Protein AF-A0AAE1V9V3-F1 (afdb_monomer)

Sequence (102 aa):
MREKRGVRDKSGLRGTGGGGIWGAATDKKRVYTGIANSDNLNYTLYPSTNVTKGGGWVAMDAQTGEILWTTAVPNNGRSNPITVANGVLLAGSQNPRPYLRH

Secondary structure (DSSP, 8-state):
---------------TT-SS-S--EE-SSEEEEEE--TT---EEPSSS--EESS-EEEEEETTT--EEEEEEPGGGPEEEEEEEETTEEEEEEE-SS-----

Nearest PDB structures (foldseek):
  7onh-assembly2_B  TM=5.162E-01  e=5.276E-01  synthetic construct
  3ahs-assembly2_B  TM=4.012E-01  e=3.912E+00  Ustilago sphaerogena
  3e0c-assembly1_A  TM=4.567E-01  e=5.839E+00  Homo sapiens
  6fcv-assembly1_A  TM=4.648E-01  e=8.717E+00  Homo sapiens

Mean predicted aligned error: 10.88 Å

Radius of gyration: 15.52 Å; Cα contacts (8 Å, |Δi|>4): 208; chains: 1; bounding box: 30×44×53 Å

Solvent-accessible 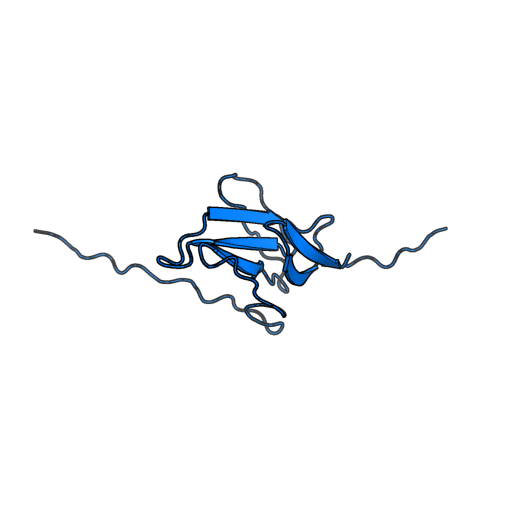surface area (backbone atoms only — not comparable to full-atom values): 6122 Å² total; per-residue (Å²): 138,82,87,81,78,78,80,76,82,79,79,76,71,82,55,104,74,42,75,59,36,52,48,70,26,61,82,84,59,35,38,34,39,23,36,64,36,85,80,48,54,85,41,71,28,41,88,58,84,52,70,38,42,22,10,20,39,37,36,21,38,57,87,79,63,48,77,72,36,37,46,70,31,69,88,53,5,42,38,36,46,35,46,63,57,97,93,42,80,48,69,42,74,42,66,81,67,80,87,80,78,131

Organism: NCBI:txid243964

Foldseek 3Di:
DDDDDDPPPPPDPDDPQDDFAEAWEDPPQKIKTKFQQPVQDWDQWPPHRDTASAIWMFIAGPPPRHTPTIGAQPQSWGWHYWYDDPNDIDTDTGHPDDPPDD

InterPro domains:
  IPR011047 Quinoprotein alcohol dehydrogenase-like superfamily [SSF50998] (15-95)
  IPR015943 WD40/YVTN repeat-like-containing domain superfamily [G3DSA:2.130.10.10] (8-100)

Structure (mmCIF, N/CA/C/O backbone):
data_AF-A0AAE1V9V3-F1
#
_entry.id   AF-A0AAE1V9V3-F1
#
loop_
_atom_site.group_PDB
_atom_site.id
_atom_site.type_symbol
_atom_site.label_atom_id
_atom_site.label_alt_id
_atom_site.label_comp_id
_atom_site.label_asym_id
_atom_site.label_entity_id
_atom_site.label_seq_id
_atom_site.pdbx_PDB_ins_code
_atom_site.Cartn_x
_atom_site.Cartn_y
_atom_site.Cartn_z
_atom_site.occupancy
_atom_site.B_iso_or_equiv
_atom_site.auth_seq_id
_atom_site.auth_comp_id
_atom_site.auth_asym_id
_atom_site.auth_atom_id
_atom_site.pdbx_PDB_model_num
ATOM 1 N N . MET A 1 1 ? 13.578 26.503 25.347 1.00 34.38 1 MET A N 1
ATOM 2 C CA . MET A 1 1 ? 12.891 25.195 25.399 1.00 34.38 1 MET A CA 1
ATOM 3 C C . MET A 1 1 ? 12.155 24.996 24.074 1.00 34.38 1 MET A C 1
ATOM 5 O O . MET A 1 1 ? 11.302 25.806 23.754 1.00 34.38 1 MET A O 1
ATOM 9 N N . ARG A 1 2 ? 12.551 23.955 23.325 1.00 33.00 2 ARG A N 1
ATOM 10 C CA . ARG A 1 2 ? 11.900 23.288 22.173 1.00 33.00 2 ARG A CA 1
ATOM 11 C C . ARG A 1 2 ? 11.660 24.045 20.844 1.00 33.00 2 ARG A C 1
ATOM 13 O O . ARG A 1 2 ? 10.647 24.694 20.626 1.00 33.00 2 ARG A O 1
ATOM 20 N N . GLU A 1 3 ? 12.576 23.783 19.912 1.00 29.89 3 GLU A N 1
ATOM 21 C CA . GLU A 1 3 ? 12.437 23.860 18.453 1.00 29.89 3 GLU A CA 1
ATOM 22 C C . GLU A 1 3 ? 11.335 22.890 17.968 1.00 29.89 3 GLU A C 1
ATOM 24 O O . GLU A 1 3 ? 11.377 21.693 18.272 1.00 29.89 3 GLU A O 1
ATOM 29 N N . LYS A 1 4 ? 10.335 23.379 17.222 1.00 33.19 4 LYS A N 1
ATOM 30 C CA . LYS A 1 4 ? 9.393 22.520 16.486 1.00 33.19 4 LYS A CA 1
ATOM 31 C C . LYS A 1 4 ? 9.934 22.311 15.075 1.00 33.19 4 LYS A C 1
ATOM 33 O O . LYS A 1 4 ? 9.783 23.167 14.210 1.00 33.19 4 LYS A O 1
ATOM 38 N N . ARG A 1 5 ? 10.573 21.162 14.851 1.00 34.78 5 ARG A N 1
ATOM 39 C CA . ARG A 1 5 ? 10.945 20.700 13.511 1.00 34.78 5 ARG A CA 1
ATOM 40 C C . ARG A 1 5 ? 9.668 20.436 12.719 1.00 34.78 5 ARG A C 1
ATOM 42 O O . ARG A 1 5 ? 8.842 19.626 13.134 1.00 34.78 5 ARG A O 1
ATOM 49 N N . GLY A 1 6 ? 9.517 21.144 11.603 1.00 29.94 6 GLY A N 1
ATOM 50 C CA . GLY A 1 6 ? 8.439 20.933 10.649 1.00 29.94 6 GLY A CA 1
ATOM 51 C C . GLY A 1 6 ? 8.454 19.493 10.151 1.00 29.94 6 GLY A C 1
ATOM 52 O O . GLY A 1 6 ? 9.427 19.043 9.540 1.00 29.94 6 GLY A O 1
ATOM 53 N N . VAL A 1 7 ? 7.373 18.770 10.427 1.00 38.81 7 VAL A N 1
ATOM 54 C CA . VAL A 1 7 ? 7.079 17.509 9.758 1.00 38.81 7 VAL A CA 1
ATOM 55 C C . VAL A 1 7 ? 6.777 17.882 8.313 1.00 38.81 7 VAL A C 1
ATOM 57 O O . VAL A 1 7 ? 5.774 18.518 8.008 1.00 38.81 7 VAL A O 1
ATOM 60 N N . ARG A 1 8 ? 7.728 17.592 7.425 1.00 36.50 8 ARG A N 1
ATOM 61 C CA . ARG A 1 8 ? 7.491 17.668 5.988 1.00 36.50 8 ARG A CA 1
ATOM 62 C C . ARG A 1 8 ? 6.601 16.486 5.645 1.00 36.50 8 ARG A C 1
ATOM 64 O O . ARG A 1 8 ? 7.117 15.382 5.479 1.00 36.50 8 ARG A O 1
ATOM 71 N N . ASP A 1 9 ? 5.304 16.738 5.522 1.00 38.47 9 ASP A N 1
ATOM 72 C CA . ASP A 1 9 ? 4.391 15.869 4.790 1.00 38.47 9 ASP A CA 1
ATOM 73 C C . ASP A 1 9 ? 4.912 15.746 3.357 1.00 38.47 9 ASP A C 1
ATOM 75 O O . ASP A 1 9 ? 4.658 16.570 2.479 1.00 38.47 9 ASP A O 1
ATOM 79 N N . LYS A 1 10 ? 5.727 14.722 3.111 1.00 36.47 10 LYS A N 1
ATOM 80 C CA . LYS A 1 10 ? 6.070 14.288 1.759 1.00 36.47 10 LYS A CA 1
ATOM 81 C C . LYS A 1 10 ? 5.034 13.262 1.305 1.00 36.47 10 LYS A C 1
ATOM 83 O O . LYS A 1 10 ? 5.369 12.123 1.014 1.00 36.47 10 LYS A O 1
ATOM 88 N N . SER A 1 11 ? 3.780 13.692 1.211 1.00 38.03 11 SER A N 1
ATOM 89 C CA . SER A 1 11 ? 2.729 12.998 0.452 1.00 38.03 11 SER A CA 1
ATOM 90 C C . SER A 1 11 ? 2.732 13.387 -1.038 1.00 38.03 11 SER A C 1
ATOM 92 O O . SER A 1 11 ? 1.891 12.941 -1.813 1.00 38.03 11 SER A O 1
ATOM 94 N N . GLY A 1 12 ? 3.715 14.176 -1.486 1.00 38.81 12 GLY A N 1
ATOM 95 C CA . GLY A 1 12 ? 3.904 14.518 -2.895 1.00 38.81 12 GLY A CA 1
ATOM 96 C C . GLY A 1 12 ? 4.548 13.388 -3.702 1.00 38.81 12 GLY A C 1
ATOM 97 O O . GLY A 1 12 ? 5.742 13.457 -3.995 1.00 38.81 12 GLY A O 1
ATOM 98 N N . LEU A 1 13 ? 3.765 12.379 -4.091 1.00 34.81 13 LEU A N 1
ATOM 99 C CA . LEU A 1 13 ? 4.117 11.476 -5.192 1.00 34.81 13 LEU A CA 1
ATOM 100 C C . LEU A 1 13 ? 4.096 12.291 -6.495 1.00 34.81 13 LEU A C 1
ATOM 102 O O . LEU A 1 13 ? 3.040 12.682 -6.988 1.00 34.81 13 LEU A O 1
ATOM 106 N N . ARG A 1 14 ? 5.286 12.616 -7.007 1.00 41.66 14 ARG A N 1
ATOM 107 C CA . ARG A 1 14 ? 5.495 13.284 -8.296 1.00 41.66 14 ARG A CA 1
ATOM 108 C C . ARG A 1 14 ? 5.684 12.214 -9.372 1.00 41.66 14 ARG A C 1
ATOM 110 O O . ARG A 1 14 ? 6.469 11.298 -9.172 1.00 41.66 14 ARG A O 1
ATOM 117 N N . GLY A 1 15 ? 4.951 12.353 -10.471 1.00 42.44 15 GLY A N 1
ATOM 118 C CA . GLY A 1 15 ? 5.016 11.503 -11.659 1.00 42.44 15 GLY A CA 1
ATOM 119 C C . GLY A 1 15 ? 3.777 11.753 -12.519 1.00 42.44 15 GLY A C 1
ATOM 120 O O . GLY A 1 15 ? 2.657 11.762 -12.008 1.00 42.44 15 GLY A O 1
ATOM 121 N N . THR A 1 16 ? 3.947 11.981 -13.820 1.00 44.44 16 THR A N 1
ATOM 122 C CA . THR A 1 16 ? 2.883 12.326 -14.791 1.00 44.44 16 THR A CA 1
ATOM 123 C C . THR A 1 16 ? 1.854 11.205 -15.037 1.00 44.44 16 THR A C 1
ATOM 125 O O . THR A 1 16 ? 1.015 11.324 -15.925 1.00 44.44 16 THR A O 1
ATOM 128 N N . GLY A 1 17 ? 1.886 10.132 -14.237 1.00 42.53 17 GLY A N 1
ATOM 129 C CA . GLY A 1 17 ? 1.012 8.960 -14.318 1.00 42.53 17 GLY A CA 1
ATOM 130 C C . GLY A 1 17 ? 0.022 8.764 -13.162 1.00 42.53 17 GLY A C 1
ATOM 131 O O . GLY A 1 17 ? -0.664 7.750 -13.171 1.00 42.53 17 GLY A O 1
ATOM 132 N N . GLY A 1 18 ? -0.091 9.695 -12.206 1.00 38.03 18 GLY A N 1
ATOM 133 C CA . GLY A 1 18 ? -1.200 9.738 -11.238 1.00 38.03 18 GLY A CA 1
ATOM 134 C C . GLY A 1 18 ? -0.852 9.310 -9.806 1.00 38.03 18 GLY A C 1
ATOM 135 O O . GLY A 1 18 ? -0.393 8.201 -9.548 1.00 38.03 18 GLY A O 1
ATOM 136 N N . GLY A 1 19 ? -1.121 10.197 -8.846 1.00 44.31 19 GLY A N 1
ATOM 137 C CA . GLY A 1 19 ? -1.241 9.830 -7.436 1.00 44.31 19 GLY A CA 1
ATOM 138 C C . GLY A 1 19 ? -2.530 9.031 -7.233 1.00 44.31 19 GLY A C 1
ATOM 139 O O . GLY A 1 19 ? -3.594 9.483 -7.641 1.00 44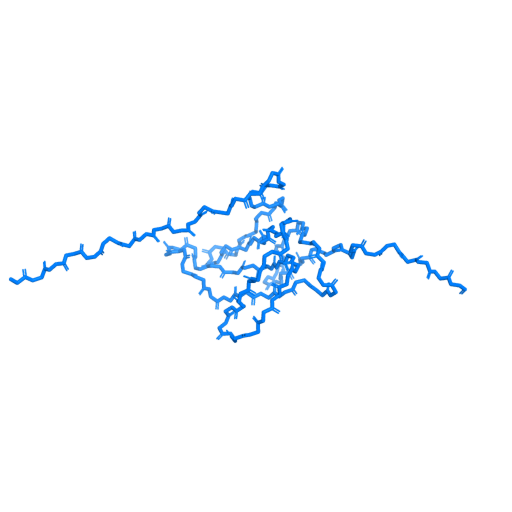.31 19 GLY A O 1
ATOM 140 N N . GLY A 1 20 ? -2.422 7.833 -6.649 1.00 50.78 20 GLY A N 1
ATOM 141 C CA . GLY A 1 20 ? -3.542 6.905 -6.476 1.00 50.78 20 GLY A CA 1
ATOM 142 C C . GLY A 1 20 ? -4.067 6.387 -7.812 1.00 50.78 20 GLY A C 1
ATOM 143 O O . GLY A 1 20 ? -5.167 6.745 -8.223 1.00 50.78 20 GLY A O 1
ATOM 144 N N . ILE A 1 21 ? -3.286 5.568 -8.520 1.00 50.72 21 ILE A N 1
ATOM 145 C CA . ILE A 1 21 ? -3.733 4.994 -9.795 1.00 50.72 21 ILE A CA 1
ATOM 146 C C . ILE A 1 21 ? -4.843 3.962 -9.572 1.00 50.72 21 ILE A C 1
ATOM 148 O O . ILE A 1 21 ? -4.606 2.767 -9.437 1.00 50.72 21 ILE A O 1
ATOM 152 N N . TRP A 1 22 ? -6.057 4.518 -9.581 1.00 58.31 22 TRP A N 1
ATOM 153 C CA . TRP A 1 22 ? -7.365 3.928 -9.840 1.00 58.31 22 TRP A CA 1
ATOM 154 C C . TRP A 1 22 ? -7.859 2.932 -8.797 1.00 58.31 22 TRP A C 1
ATOM 156 O O . TRP A 1 22 ? -7.535 1.763 -8.855 1.00 58.31 22 TRP A O 1
ATOM 166 N N . GLY A 1 23 ? -8.731 3.388 -7.893 1.00 63.84 23 GLY A N 1
ATOM 167 C CA . GLY A 1 23 ? -9.486 2.543 -6.964 1.00 63.84 23 GLY A CA 1
ATOM 168 C C . GLY A 1 23 ? -8.825 2.405 -5.595 1.00 63.84 23 GLY A C 1
ATOM 169 O O . GLY A 1 23 ? -7.957 1.559 -5.394 1.00 63.84 23 GLY A O 1
ATOM 170 N N . ALA A 1 24 ? -9.272 3.228 -4.646 1.00 73.62 24 ALA A N 1
ATOM 171 C CA . ALA A 1 24 ? -9.022 2.990 -3.234 1.00 73.62 24 ALA A CA 1
ATOM 172 C C . ALA A 1 24 ? -10.127 2.089 -2.677 1.00 73.62 24 ALA A C 1
ATOM 174 O O . ALA A 1 24 ? -11.303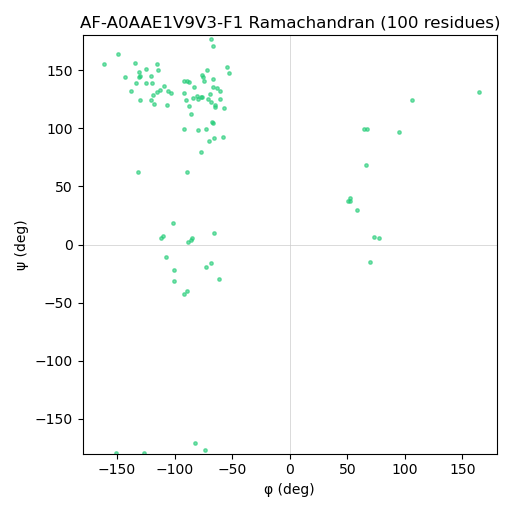 2.264 -3.000 1.00 73.62 24 ALA A O 1
ATOM 175 N N . ALA A 1 25 ? -9.752 1.152 -1.817 1.00 84.00 25 ALA A N 1
ATOM 176 C CA . ALA A 1 25 ? -10.700 0.339 -1.075 1.00 84.00 25 ALA A CA 1
ATOM 177 C C . ALA A 1 25 ? -10.576 0.641 0.415 1.00 84.00 25 ALA A C 1
ATOM 179 O O . ALA A 1 25 ? -9.529 1.077 0.894 1.00 84.00 25 ALA A O 1
ATOM 180 N N . THR A 1 26 ? -11.640 0.393 1.166 1.00 84.88 26 THR A N 1
ATOM 181 C CA . THR A 1 26 ? -11.602 0.512 2.620 1.00 84.88 26 THR A CA 1
ATOM 182 C C . THR A 1 26 ? -12.449 -0.568 3.269 1.00 84.88 26 THR A C 1
ATOM 184 O O . THR A 1 26 ? -13.511 -0.925 2.765 1.00 84.88 26 THR A O 1
ATOM 187 N N . ASP A 1 27 ? -11.982 -1.068 4.410 1.00 84.69 27 ASP A N 1
ATOM 188 C CA . ASP A 1 27 ? -12.757 -1.915 5.325 1.00 84.69 27 ASP A CA 1
ATOM 189 C C . ASP A 1 27 ? -13.286 -1.117 6.539 1.00 84.69 27 ASP A C 1
ATOM 191 O O . ASP A 1 27 ? -13.655 -1.698 7.560 1.00 84.69 27 ASP A O 1
ATOM 195 N N . LYS A 1 28 ? -13.316 0.223 6.428 1.00 82.38 28 LYS A N 1
ATOM 196 C CA . LYS A 1 28 ? -13.607 1.226 7.475 1.00 82.38 28 LYS A CA 1
ATOM 197 C C . LYS A 1 28 ? -12.538 1.382 8.559 1.00 82.38 28 LYS A C 1
ATOM 199 O O . LYS A 1 28 ? -12.573 2.376 9.277 1.00 82.38 28 LYS A O 1
ATOM 204 N N . LYS A 1 29 ? -11.598 0.443 8.690 1.00 87.44 29 LYS A N 1
ATOM 205 C CA . LYS A 1 29 ? -10.449 0.561 9.606 1.00 87.44 29 LYS A CA 1
ATOM 206 C C . LYS A 1 29 ? -9.189 0.976 8.864 1.00 87.44 29 LYS A C 1
ATOM 208 O O . LYS A 1 29 ? -8.336 1.655 9.420 1.00 87.44 29 LYS A O 1
ATOM 213 N N . ARG A 1 30 ? -9.077 0.561 7.607 1.00 91.50 30 ARG A N 1
ATOM 214 C CA . ARG A 1 30 ? -7.911 0.769 6.761 1.00 91.50 30 ARG A CA 1
ATOM 215 C C . ARG A 1 30 ? -8.318 1.328 5.414 1.00 91.50 30 ARG A C 1
ATOM 217 O O . ARG A 1 30 ? -9.391 1.012 4.893 1.00 91.50 30 ARG A O 1
ATOM 224 N N . VAL A 1 31 ? -7.438 2.137 4.846 1.00 90.62 31 VAL A N 1
ATOM 225 C CA . VAL A 1 31 ? -7.501 2.579 3.454 1.00 90.62 31 VAL A CA 1
ATOM 226 C C . VAL A 1 31 ? -6.427 1.834 2.679 1.00 90.62 31 VAL A C 1
ATOM 228 O O . VAL A 1 31 ? -5.274 1.781 3.104 1.00 90.62 31 VAL A O 1
ATOM 231 N N . TYR A 1 32 ? -6.807 1.275 1.537 1.00 90.38 32 TYR A N 1
ATOM 232 C CA . TYR A 1 32 ? -5.929 0.549 0.632 1.00 90.38 32 TYR A CA 1
ATOM 233 C C . TYR A 1 32 ? -5.837 1.300 -0.689 1.00 90.38 32 TYR A C 1
ATOM 235 O O . TYR A 1 32 ? -6.866 1.663 -1.259 1.00 90.38 32 TYR A O 1
ATOM 243 N N . THR A 1 33 ? -4.626 1.524 -1.194 1.00 89.19 33 THR A N 1
ATOM 244 C CA . THR A 1 33 ? -4.427 2.159 -2.505 1.00 89.19 33 THR A CA 1
ATOM 245 C C . THR A 1 33 ? -3.160 1.658 -3.196 1.00 89.19 33 THR A C 1
ATOM 247 O O . THR A 1 33 ? -2.297 1.021 -2.584 1.00 89.19 33 THR A O 1
ATOM 250 N N . GLY A 1 34 ? -3.068 1.909 -4.500 1.00 89.12 34 GLY A N 1
ATOM 251 C CA . GLY A 1 34 ? -1.897 1.609 -5.312 1.00 89.12 34 GLY A CA 1
ATOM 252 C C . GLY A 1 34 ? -0.845 2.713 -5.209 1.00 89.12 34 GLY A C 1
ATOM 253 O O . GLY A 1 34 ? -1.147 3.901 -5.319 1.00 89.12 34 GLY A O 1
ATOM 254 N N . ILE A 1 35 ? 0.414 2.316 -5.052 1.00 87.81 35 ILE A N 1
ATOM 255 C CA . ILE A 1 35 ? 1.579 3.182 -5.228 1.00 87.81 35 ILE A CA 1
ATOM 256 C C . ILE A 1 35 ? 1.940 3.163 -6.712 1.00 87.81 35 ILE A C 1
ATOM 258 O O . ILE A 1 35 ? 2.380 2.133 -7.236 1.00 87.81 35 ILE A O 1
ATOM 262 N N . ALA A 1 36 ? 1.750 4.301 -7.378 1.00 83.69 36 ALA A N 1
ATOM 263 C CA . ALA A 1 36 ? 2.293 4.556 -8.704 1.00 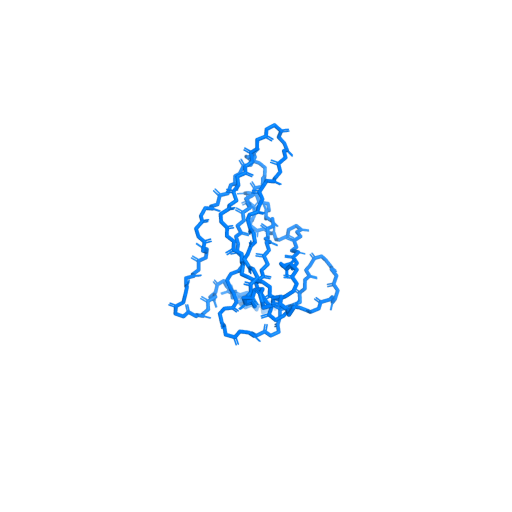83.69 36 ALA A CA 1
ATOM 264 C C . ALA A 1 36 ? 3.781 4.889 -8.587 1.00 83.69 36 ALA A C 1
ATOM 266 O O . ALA A 1 36 ? 4.154 5.797 -7.848 1.00 83.69 36 ALA A O 1
ATOM 267 N N . ASN A 1 37 ? 4.626 4.187 -9.336 1.00 84.50 37 ASN A N 1
ATOM 268 C CA . ASN A 1 37 ? 6.054 4.486 -9.422 1.00 84.50 37 ASN A CA 1
ATOM 269 C C . ASN A 1 37 ? 6.489 4.508 -10.891 1.00 84.50 37 ASN A C 1
ATOM 271 O O . ASN A 1 37 ? 7.251 3.661 -11.349 1.00 84.50 37 ASN A O 1
ATOM 275 N N . SER A 1 38 ? 5.922 5.440 -11.662 1.00 79.62 38 SER A N 1
ATOM 276 C CA . SER A 1 38 ? 6.188 5.574 -13.104 1.00 79.62 38 SER A CA 1
ATOM 277 C C . SER A 1 38 ? 7.650 5.882 -13.415 1.00 79.62 38 SER A C 1
ATOM 279 O O . SER A 1 38 ? 8.158 5.474 -14.456 1.00 79.62 38 SER A O 1
ATOM 281 N N . ASP A 1 39 ? 8.317 6.570 -12.492 1.00 83.00 39 ASP A N 1
ATOM 282 C CA . ASP A 1 39 ? 9.677 7.076 -12.660 1.00 83.00 39 ASP A CA 1
ATOM 283 C C . ASP A 1 39 ? 10.729 6.032 -12.236 1.00 83.00 39 ASP A C 1
ATOM 285 O O . ASP A 1 39 ? 11.930 6.291 -12.288 1.00 83.00 39 ASP A O 1
ATOM 289 N N . ASN A 1 40 ? 10.287 4.832 -11.833 1.00 86.88 40 ASN A N 1
ATOM 290 C CA . ASN A 1 40 ? 11.116 3.720 -11.367 1.00 86.88 40 ASN A CA 1
ATOM 291 C C . ASN A 1 40 ? 12.096 4.100 -10.242 1.00 86.88 40 ASN A C 1
ATOM 293 O O . ASN A 1 40 ? 13.235 3.617 -10.193 1.00 86.88 40 ASN A O 1
ATOM 297 N N . LEU A 1 41 ? 11.661 4.978 -9.334 1.00 90.44 41 LEU A N 1
ATOM 298 C CA . LEU A 1 41 ? 12.463 5.402 -8.192 1.00 90.44 41 LEU A CA 1
ATOM 299 C C . LEU A 1 41 ? 12.567 4.271 -7.167 1.00 90.44 41 LEU A C 1
ATOM 301 O O . LEU A 1 41 ? 11.660 3.453 -7.024 1.00 90.44 41 LEU A O 1
ATOM 305 N N . ASN A 1 42 ? 13.670 4.235 -6.422 1.00 93.00 42 ASN A N 1
ATOM 306 C CA . ASN A 1 42 ? 13.813 3.292 -5.318 1.00 93.00 42 ASN A CA 1
ATOM 307 C C . ASN A 1 42 ? 12.781 3.612 -4.230 1.00 93.00 42 ASN A C 1
ATOM 309 O O . ASN A 1 42 ? 12.826 4.686 -3.627 1.00 93.00 42 ASN A O 1
ATOM 313 N N . TYR A 1 43 ? 11.891 2.662 -3.957 1.00 90.50 43 TYR A N 1
ATOM 314 C CA . TYR A 1 43 ? 10.910 2.740 -2.884 1.00 90.50 43 TYR A CA 1
ATOM 315 C C . TYR A 1 43 ? 11.139 1.616 -1.870 1.00 90.50 43 TYR A C 1
ATOM 317 O O . TYR A 1 43 ? 11.095 0.437 -2.225 1.00 90.50 43 TYR A O 1
ATOM 325 N N . THR A 1 44 ? 11.385 1.978 -0.610 1.00 95.19 44 THR A N 1
ATOM 326 C CA . THR A 1 44 ? 11.576 1.023 0.491 1.00 95.19 44 THR A CA 1
ATOM 327 C C . THR A 1 44 ? 10.227 0.596 1.066 1.00 95.19 44 THR A C 1
ATOM 329 O O . THR A 1 44 ? 9.417 1.438 1.453 1.00 95.19 44 THR A O 1
ATOM 332 N N . LEU A 1 45 ? 9.989 -0.713 1.130 1.00 94.19 45 LEU A N 1
ATOM 333 C CA . LEU A 1 45 ? 8.736 -1.308 1.585 1.00 94.19 45 LEU A CA 1
ATOM 334 C C . LEU A 1 45 ? 8.650 -1.350 3.109 1.00 94.19 45 LEU A C 1
ATOM 336 O O . LEU A 1 45 ? 9.510 -1.955 3.732 1.00 94.19 45 LEU A O 1
ATOM 340 N N . TYR A 1 46 ? 7.578 -0.843 3.707 1.00 95.62 46 TYR A N 1
ATOM 341 C CA . TYR A 1 46 ? 7.344 -0.891 5.150 1.00 95.62 46 TYR A CA 1
ATOM 342 C C . TYR A 1 46 ? 6.594 -2.175 5.560 1.00 95.62 46 TYR A C 1
ATOM 344 O O . TYR A 1 46 ? 5.660 -2.568 4.859 1.00 95.62 4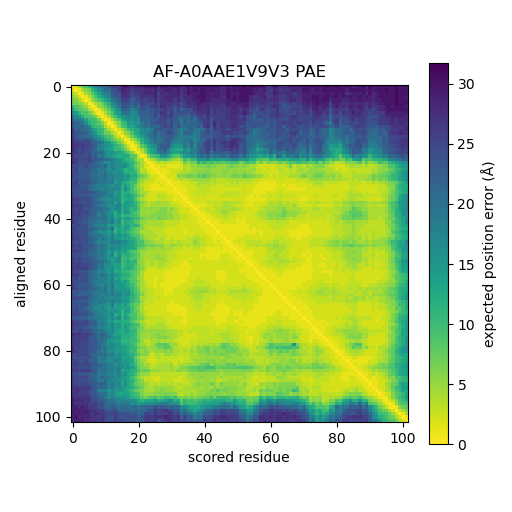6 TYR A O 1
ATOM 352 N N . PRO A 1 47 ? 6.926 -2.826 6.691 1.00 96.00 47 PRO A N 1
ATOM 353 C CA . PRO A 1 47 ? 7.965 -2.475 7.671 1.00 96.00 47 PRO A CA 1
ATOM 354 C C . PRO A 1 47 ? 9.366 -3.009 7.332 1.00 96.00 47 PRO A C 1
ATOM 356 O O . PRO A 1 47 ? 10.287 -2.883 8.134 1.00 96.00 47 PRO A O 1
ATOM 359 N N . SER A 1 48 ? 9.535 -3.649 6.176 1.00 95.06 48 SER A N 1
ATOM 360 C CA . SER A 1 48 ? 10.819 -4.219 5.765 1.00 95.06 48 SER A CA 1
ATOM 361 C C . SER A 1 48 ? 11.846 -3.154 5.336 1.00 95.06 48 SER A C 1
ATOM 363 O O . SER A 1 48 ? 11.605 -1.950 5.366 1.00 95.06 48 SER A O 1
ATOM 365 N N . THR A 1 49 ? 13.018 -3.602 4.895 1.00 94.75 49 THR A N 1
ATOM 366 C CA . THR A 1 49 ? 14.020 -2.757 4.222 1.00 94.75 49 THR A CA 1
ATOM 367 C C . THR A 1 49 ? 14.161 -3.091 2.736 1.00 94.75 49 THR A C 1
ATOM 369 O O . THR A 1 49 ? 15.041 -2.556 2.062 1.00 94.75 49 THR A O 1
ATOM 372 N N . ASN A 1 50 ? 13.289 -3.953 2.200 1.00 95.69 50 ASN A N 1
ATOM 373 C CA . ASN A 1 50 ? 13.312 -4.337 0.792 1.00 95.69 50 ASN A CA 1
ATOM 374 C C . ASN A 1 50 ? 12.965 -3.144 -0.098 1.00 95.69 50 ASN A C 1
ATOM 376 O O . ASN A 1 50 ? 12.081 -2.353 0.225 1.00 95.69 50 ASN A O 1
ATOM 380 N N . VAL A 1 51 ? 13.632 -3.048 -1.246 1.00 94.12 51 VAL A N 1
ATOM 381 C CA . VAL A 1 51 ? 13.448 -1.952 -2.200 1.00 94.12 51 VAL A CA 1
ATOM 382 C C . VAL A 1 51 ? 12.806 -2.477 -3.477 1.00 94.12 51 VAL A C 1
ATOM 384 O O . VAL A 1 51 ? 13.256 -3.473 -4.041 1.00 94.12 51 VAL A O 1
ATOM 387 N N . THR A 1 52 ? 11.781 -1.777 -3.957 1.00 92.94 52 THR A N 1
ATOM 388 C CA . THR A 1 52 ? 11.190 -1.984 -5.284 1.00 92.94 52 THR A CA 1
ATOM 389 C C . THR A 1 52 ? 11.418 -0.763 -6.168 1.00 92.94 52 THR A C 1
ATOM 391 O O . THR A 1 52 ? 11.511 0.365 -5.682 1.00 92.94 52 THR A O 1
ATOM 394 N N . LYS A 1 53 ? 11.507 -1.001 -7.479 1.00 92.44 53 LYS A N 1
ATOM 395 C CA . LYS A 1 53 ? 11.459 0.042 -8.515 1.00 92.44 53 LYS A CA 1
ATOM 396 C C . LYS A 1 53 ? 10.141 0.030 -9.288 1.00 92.44 53 LYS A C 1
ATOM 398 O O . LYS A 1 53 ? 9.889 0.947 -10.051 1.00 92.44 53 LYS A O 1
ATOM 403 N N . GLY A 1 54 ? 9.311 -0.999 -9.110 1.00 89.12 54 GLY A N 1
ATOM 404 C CA . GLY A 1 54 ? 7.955 -1.025 -9.652 1.00 89.12 54 GLY A CA 1
ATOM 405 C C . GLY A 1 54 ? 6.965 -0.279 -8.763 1.00 89.12 54 GLY A C 1
ATOM 406 O O . GLY A 1 54 ? 7.338 0.377 -7.786 1.00 89.12 54 GLY A O 1
ATOM 407 N N . GLY A 1 55 ? 5.683 -0.421 -9.089 1.00 90.25 55 GLY A N 1
ATOM 408 C CA . GLY A 1 55 ? 4.594 -0.014 -8.211 1.00 90.25 55 GLY A CA 1
ATOM 409 C C . GLY A 1 55 ? 4.490 -0.892 -6.961 1.00 90.25 55 GLY A C 1
ATOM 410 O O . GLY A 1 55 ? 5.196 -1.891 -6.782 1.00 90.25 55 GLY A O 1
ATOM 411 N N . GLY A 1 56 ? 3.556 -0.526 -6.095 1.00 91.81 56 GLY A N 1
ATOM 412 C CA . GLY A 1 56 ? 3.241 -1.271 -4.880 1.00 91.81 56 GLY A CA 1
ATOM 413 C C . GLY A 1 56 ? 1.789 -1.094 -4.471 1.00 91.81 56 GLY A C 1
ATOM 414 O O . GLY A 1 56 ? 1.036 -0.364 -5.114 1.00 91.81 56 GLY A O 1
ATOM 415 N N . TRP A 1 57 ? 1.415 -1.730 -3.373 1.00 92.38 57 TRP A N 1
ATOM 416 C CA . TRP A 1 57 ? 0.163 -1.484 -2.668 1.00 92.38 57 TRP A CA 1
ATOM 417 C C . TRP A 1 57 ? 0.477 -1.051 -1.241 1.00 92.38 57 TRP A C 1
ATOM 419 O O . TRP A 1 57 ? 1.454 -1.521 -0.653 1.00 92.38 57 TRP A O 1
ATOM 429 N N . VAL A 1 58 ? -0.338 -0.155 -0.699 1.00 93.50 58 VAL A N 1
ATOM 430 C CA . VAL A 1 58 ? -0.214 0.367 0.667 1.00 93.50 58 VAL A CA 1
ATOM 431 C C . VAL A 1 58 ? -1.526 0.146 1.407 1.00 93.50 58 VAL A C 1
ATOM 433 O O . VAL A 1 58 ? -2.599 0.365 0.838 1.00 93.50 58 VAL A O 1
ATOM 436 N N . ALA A 1 59 ? -1.432 -0.256 2.673 1.00 94.75 59 ALA A N 1
ATOM 437 C CA . ALA A 1 59 ? -2.507 -0.071 3.638 1.00 94.75 59 ALA A CA 1
ATOM 438 C C . ALA A 1 59 ? -2.123 0.991 4.658 1.00 94.75 59 ALA A C 1
ATOM 440 O O . ALA A 1 59 ? -1.010 0.983 5.192 1.00 94.75 59 ALA A O 1
ATOM 441 N N . MET A 1 60 ? -3.077 1.860 4.957 1.00 94.94 60 MET A N 1
ATOM 442 C CA . MET A 1 60 ? -2.954 2.899 5.968 1.00 94.94 60 MET A CA 1
ATOM 443 C C . MET A 1 60 ? -4.085 2.774 6.977 1.00 94.94 60 MET A C 1
ATOM 445 O O . MET A 1 60 ? -5.177 2.319 6.624 1.00 94.94 60 MET A O 1
ATOM 449 N N . ASP A 1 61 ? -3.839 3.185 8.214 1.00 94.56 61 ASP A N 1
ATOM 450 C CA . ASP A 1 61 ? -4.909 3.406 9.179 1.00 94.56 61 ASP A CA 1
ATOM 451 C C . ASP A 1 61 ? -5.857 4.498 8.657 1.00 94.56 61 ASP A C 1
ATOM 453 O O . ASP A 1 61 ? -5.419 5.543 8.172 1.00 94.56 61 ASP A O 1
ATOM 457 N N . ALA A 1 62 ? -7.165 4.241 8.704 1.00 90.25 62 ALA A N 1
ATOM 458 C CA . ALA A 1 62 ? -8.153 5.151 8.129 1.00 90.25 62 ALA A CA 1
ATOM 459 C C . ALA A 1 62 ? -8.346 6.440 8.946 1.00 90.25 62 ALA A C 1
ATOM 461 O O . ALA A 1 62 ? -8.874 7.413 8.408 1.00 90.25 62 ALA A O 1
ATOM 462 N N . GLN A 1 63 ? -7.957 6.454 10.224 1.00 92.50 63 GLN A N 1
ATOM 463 C CA . GLN A 1 63 ? -8.096 7.612 11.107 1.00 92.50 63 GLN A CA 1
ATOM 464 C C . GLN A 1 63 ? -6.841 8.482 11.090 1.00 92.50 63 GLN A C 1
ATOM 466 O O . GLN A 1 63 ? -6.951 9.707 11.060 1.00 92.50 63 GLN A O 1
ATOM 471 N N . THR A 1 64 ? -5.659 7.863 11.114 1.00 94.94 64 THR A N 1
ATOM 472 C CA . THR A 1 64 ? -4.382 8.583 11.248 1.00 94.94 64 THR A CA 1
ATOM 473 C C . THR A 1 64 ? -3.645 8.765 9.925 1.00 94.94 64 THR A C 1
ATOM 475 O O . THR A 1 64 ? -2.803 9.654 9.813 1.00 94.94 64 THR A O 1
ATOM 478 N N . GLY A 1 65 ? -3.940 7.939 8.917 1.00 89.31 65 GLY A N 1
ATOM 479 C CA . GLY A 1 65 ? -3.183 7.894 7.665 1.00 89.31 65 GLY A CA 1
ATOM 480 C C . GLY A 1 65 ? -1.804 7.240 7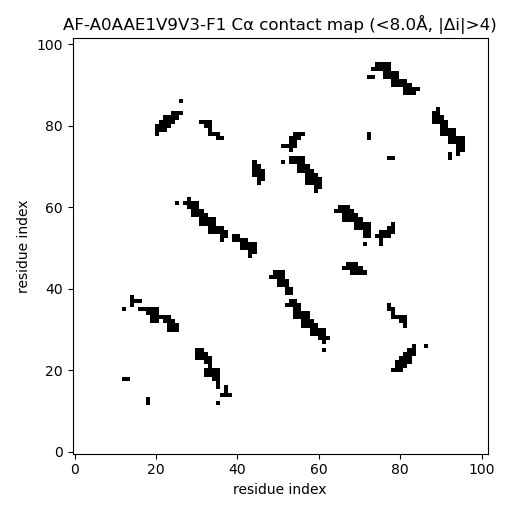.800 1.00 89.31 65 GLY A C 1
ATOM 481 O O . GLY A 1 65 ? -1.028 7.249 6.844 1.00 89.31 65 GLY A O 1
ATOM 482 N N . GLU A 1 66 ? -1.476 6.663 8.959 1.00 95.75 66 GLU A N 1
ATOM 483 C CA . GLU A 1 66 ? -0.202 5.977 9.167 1.00 95.75 66 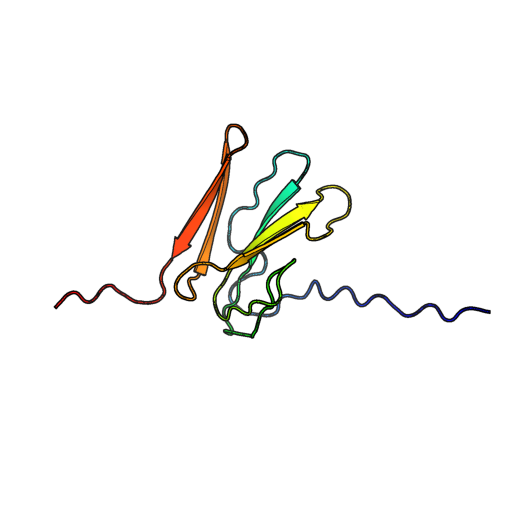GLU A CA 1
ATOM 484 C C . GLU A 1 66 ? -0.117 4.711 8.314 1.00 95.75 66 GLU A C 1
ATOM 486 O O . GLU A 1 66 ? -1.055 3.916 8.251 1.00 95.75 66 GLU A O 1
ATOM 491 N N . ILE A 1 67 ? 1.030 4.505 7.664 1.00 94.62 67 ILE A N 1
ATOM 492 C CA . ILE A 1 67 ? 1.289 3.306 6.865 1.00 94.62 67 ILE A CA 1
ATOM 493 C C . ILE A 1 67 ? 1.396 2.102 7.799 1.00 94.62 67 ILE A C 1
ATOM 495 O O . ILE A 1 67 ? 2.266 2.046 8.663 1.00 94.62 67 ILE A O 1
ATOM 499 N N . LEU A 1 68 ? 0.546 1.105 7.567 1.00 96.06 68 LEU A N 1
ATOM 500 C CA . LEU A 1 68 ? 0.574 -0.169 8.282 1.00 96.06 68 LEU A CA 1
ATOM 501 C C . LEU A 1 68 ? 1.484 -1.176 7.576 1.00 96.06 68 LEU A C 1
ATOM 503 O O . LEU A 1 68 ? 2.207 -1.928 8.223 1.00 96.06 68 LEU A O 1
ATOM 507 N N . TRP A 1 69 ? 1.444 -1.194 6.242 1.00 95.75 69 TRP A N 1
ATOM 508 C CA . TRP A 1 69 ? 2.322 -2.010 5.406 1.00 95.75 69 TRP A CA 1
ATOM 509 C C . TRP A 1 69 ? 2.353 -1.489 3.973 1.00 95.75 69 TRP A C 1
ATOM 511 O O . TRP A 1 69 ? 1.388 -0.884 3.495 1.00 95.75 69 TRP A O 1
ATOM 521 N N . THR A 1 70 ? 3.442 -1.795 3.268 1.00 95.06 70 THR A N 1
ATOM 522 C CA . THR A 1 70 ? 3.510 -1.727 1.809 1.00 95.06 70 THR A CA 1
ATOM 523 C C . THR A 1 70 ? 4.071 -3.009 1.224 1.00 95.06 70 THR A C 1
ATOM 525 O O . THR A 1 70 ? 4.918 -3.675 1.816 1.00 95.06 70 THR A O 1
ATOM 528 N N . THR A 1 71 ? 3.570 -3.388 0.053 1.00 94.44 71 THR A N 1
ATOM 529 C CA . THR A 1 71 ? 4.029 -4.589 -0.642 1.00 94.44 71 THR A CA 1
ATOM 530 C C . THR A 1 71 ? 4.271 -4.283 -2.113 1.00 94.44 71 THR A C 1
ATOM 532 O O . THR A 1 71 ? 3.532 -3.510 -2.725 1.00 94.44 71 THR A O 1
ATOM 535 N N . ALA A 1 72 ? 5.348 -4.830 -2.672 1.00 93.94 72 ALA A N 1
ATOM 536 C CA . ALA A 1 72 ? 5.709 -4.584 -4.061 1.00 93.94 72 ALA A CA 1
ATOM 537 C C . ALA A 1 72 ? 4.797 -5.362 -5.005 1.00 93.94 72 ALA A C 1
ATOM 539 O O . ALA A 1 72 ? 4.450 -6.516 -4.748 1.00 93.94 72 ALA A O 1
ATOM 540 N N . VAL A 1 73 ? 4.489 -4.757 -6.150 1.00 91.88 73 VAL A N 1
ATOM 541 C CA . VAL A 1 73 ? 3.936 -5.517 -7.266 1.00 91.88 73 VAL A CA 1
ATOM 542 C C . VAL A 1 73 ? 5.041 -6.432 -7.820 1.00 91.88 73 VAL A C 1
ATOM 544 O O . VAL A 1 73 ? 6.139 -5.941 -8.111 1.00 91.88 73 VAL A O 1
ATOM 547 N N . PRO A 1 74 ? 4.791 -7.745 -8.000 1.00 89.75 74 PRO A N 1
ATOM 548 C CA . PRO A 1 74 ? 5.781 -8.664 -8.557 1.00 89.75 74 PRO A CA 1
ATOM 549 C C . PRO A 1 74 ? 6.336 -8.203 -9.912 1.00 89.75 74 PRO A C 1
ATOM 551 O O . PRO A 1 74 ? 5.654 -7.524 -10.680 1.00 89.75 74 PRO A O 1
ATOM 554 N N . ASN A 1 75 ? 7.569 -8.609 -10.231 1.00 89.00 75 ASN A N 1
ATOM 555 C CA . ASN A 1 75 ? 8.244 -8.323 -11.507 1.00 89.00 75 ASN A CA 1
ATOM 556 C C . ASN A 1 75 ? 8.392 -6.824 -11.841 1.00 89.00 75 ASN A C 1
ATOM 558 O O . ASN A 1 75 ? 8.407 -6.456 -13.015 1.00 89.00 75 ASN A O 1
ATOM 562 N N . ASN A 1 76 ? 8.498 -5.959 -10.823 1.00 87.38 76 ASN A N 1
ATOM 563 C CA . ASN A 1 76 ? 8.459 -4.498 -10.978 1.00 87.38 76 ASN A CA 1
ATOM 56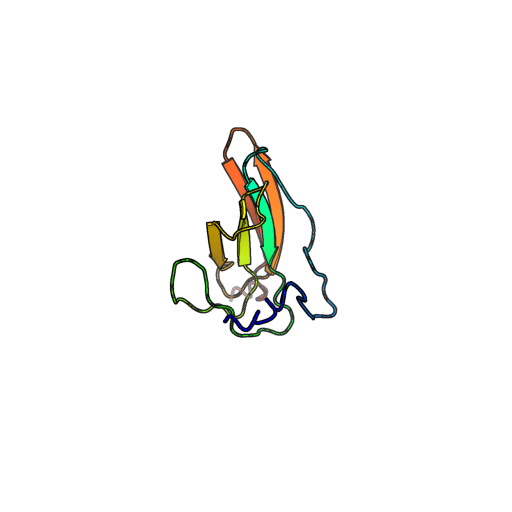4 C C . ASN A 1 76 ? 7.219 -4.031 -11.765 1.00 87.38 76 ASN A C 1
ATOM 566 O O . ASN A 1 76 ? 7.290 -3.147 -12.619 1.00 87.38 76 ASN A O 1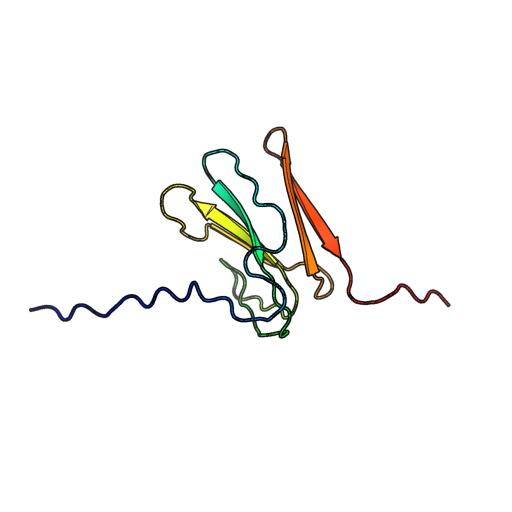
ATOM 570 N N . GLY A 1 77 ? 6.084 -4.672 -11.480 1.00 87.25 77 GLY A N 1
ATOM 571 C CA . GLY A 1 77 ? 4.800 -4.405 -12.108 1.00 87.25 77 GLY A CA 1
ATOM 572 C C . GLY A 1 77 ? 4.206 -3.039 -11.784 1.00 87.25 77 GLY A C 1
ATOM 573 O O . GLY A 1 77 ? 4.664 -2.326 -10.892 1.00 87.25 77 GLY A O 1
ATOM 574 N N . ARG A 1 78 ? 3.131 -2.690 -12.491 1.00 86.12 78 ARG A N 1
ATOM 575 C CA . ARG A 1 78 ? 2.271 -1.548 -12.154 1.00 86.12 78 ARG A CA 1
ATOM 576 C C . ARG A 1 78 ? 1.124 -2.010 -11.260 1.00 86.12 78 ARG A C 1
ATOM 578 O O . ARG A 1 78 ? 0.575 -3.095 -11.471 1.00 86.12 78 ARG A O 1
ATOM 585 N N . SER A 1 79 ? 0.781 -1.187 -10.273 1.00 81.31 79 SER A N 1
ATOM 586 C CA . SER A 1 79 ? -0.417 -1.375 -9.455 1.00 81.31 79 SER A CA 1
ATOM 587 C C . SER A 1 79 ? -1.660 -0.997 -10.267 1.00 81.31 79 SER A C 1
ATOM 589 O O . SER A 1 79 ? -1.629 -0.061 -11.064 1.00 81.31 79 SER A O 1
ATOM 591 N N . ASN A 1 80 ? -2.729 -1.775 -10.103 1.00 79.00 80 ASN A N 1
ATOM 592 C CA . ASN A 1 80 ? -4.042 -1.586 -10.729 1.00 79.00 80 ASN A CA 1
ATOM 593 C C . ASN A 1 80 ? -5.131 -1.566 -9.639 1.00 79.00 80 ASN A C 1
ATOM 595 O O . ASN A 1 80 ? -4.787 -1.730 -8.461 1.00 79.00 80 ASN A O 1
ATOM 599 N N . PRO A 1 81 ? -6.425 -1.413 -9.999 1.00 80.62 81 PRO A N 1
ATOM 600 C CA . PRO A 1 81 ? -7.478 -1.269 -9.012 1.00 80.62 81 PRO A CA 1
ATOM 601 C C . PRO A 1 81 ? -7.544 -2.336 -7.937 1.00 80.62 81 PRO A C 1
ATOM 603 O O . PRO A 1 81 ? -7.218 -3.510 -8.144 1.00 80.62 81 PRO A O 1
ATOM 606 N N . ILE A 1 82 ? -7.985 -1.865 -6.776 1.00 83.94 82 ILE A N 1
ATOM 607 C CA . ILE A 1 82 ? -8.102 -2.629 -5.549 1.00 83.94 82 ILE A CA 1
ATOM 608 C C . ILE A 1 82 ? -9.564 -2.629 -5.113 1.00 83.94 82 ILE A C 1
ATOM 610 O O . ILE A 1 82 ? -10.240 -1.602 -5.171 1.00 83.94 82 ILE A O 1
ATOM 614 N N . THR A 1 83 ? -10.045 -3.773 -4.639 1.00 83.00 83 THR A N 1
ATOM 615 C CA . THR A 1 83 ? -11.340 -3.897 -3.964 1.00 83.00 83 THR A CA 1
ATOM 616 C C . THR A 1 83 ? -11.203 -4.741 -2.702 1.00 83.00 83 THR A C 1
ATOM 618 O O . THR A 1 83 ? -10.283 -5.550 -2.582 1.00 83.00 83 THR A O 1
ATOM 621 N N . VAL A 1 84 ? -12.115 -4.548 -1.751 1.00 85.19 84 VAL A N 1
ATOM 622 C CA . VAL A 1 84 ? -12.231 -5.386 -0.556 1.00 85.19 84 VAL A CA 1
ATOM 623 C C . VAL A 1 84 ? -13.602 -6.043 -0.553 1.00 85.19 84 VAL A C 1
ATOM 625 O O . VAL A 1 84 ? -14.617 -5.361 -0.663 1.00 85.19 84 VAL A O 1
ATOM 628 N N . ALA A 1 85 ? -13.635 -7.360 -0.377 1.00 77.38 85 ALA A N 1
ATOM 629 C CA . ALA A 1 85 ? -14.868 -8.118 -0.201 1.00 77.38 85 ALA A CA 1
ATOM 630 C C . ALA A 1 85 ? -14.671 -9.156 0.903 1.00 77.38 85 ALA A C 1
ATOM 632 O O . ALA A 1 85 ? -13.669 -9.865 0.914 1.00 77.38 85 ALA A O 1
ATOM 633 N N . ASN A 1 86 ? -15.612 -9.236 1.847 1.00 78.19 86 ASN A N 1
ATOM 634 C CA . ASN A 1 86 ? -15.581 -10.203 2.952 1.00 78.19 86 ASN A CA 1
ATOM 635 C C . ASN A 1 86 ? -14.240 -10.237 3.721 1.00 78.19 86 ASN A C 1
ATOM 637 O O . ASN A 1 86 ? -13.767 -11.299 4.111 1.00 78.19 86 ASN A O 1
ATOM 641 N N . GLY A 1 87 ? -13.605 -9.074 3.918 1.00 78.50 87 GLY A N 1
ATOM 642 C CA . GLY A 1 87 ? -12.311 -8.961 4.607 1.00 78.50 87 GLY A CA 1
ATOM 643 C C . GLY A 1 87 ? -11.088 -9.357 3.770 1.00 78.50 87 GLY A C 1
ATOM 644 O O . GLY A 1 87 ? -9.975 -9.360 4.291 1.00 78.50 87 GLY A O 1
ATOM 645 N N . VAL A 1 88 ? -11.270 -9.661 2.484 1.00 82.56 88 VAL A N 1
ATOM 646 C CA . VAL A 1 88 ? -10.197 -10.004 1.545 1.00 82.56 88 VAL A CA 1
ATOM 647 C C . VAL A 1 88 ? -9.902 -8.817 0.637 1.00 82.56 88 VAL A C 1
ATOM 649 O O . VAL A 1 88 ? -10.815 -8.262 0.029 1.00 82.56 88 VAL A O 1
ATOM 652 N N . LEU A 1 89 ? -8.622 -8.457 0.523 1.00 85.19 89 LEU A N 1
ATOM 653 C CA . LEU A 1 89 ? -8.123 -7.461 -0.422 1.00 85.19 89 LEU A CA 1
ATOM 654 C C . LEU A 1 89 ? -7.806 -8.129 -1.766 1.00 85.19 89 LEU A C 1
ATOM 656 O O . LEU A 1 89 ? -6.935 -8.994 -1.839 1.00 85.19 89 LEU A O 1
ATOM 660 N N . LEU A 1 90 ? -8.478 -7.704 -2.830 1.00 83.62 90 LEU A N 1
ATOM 661 C CA . LEU A 1 90 ? -8.202 -8.124 -4.200 1.00 83.62 90 LEU A CA 1
ATOM 662 C C . LEU A 1 90 ? -7.520 -6.968 -4.925 1.00 83.62 90 LEU A C 1
ATOM 664 O O . LEU A 1 90 ? -8.090 -5.884 -5.023 1.00 83.62 90 LEU A O 1
ATOM 668 N N . ALA A 1 91 ? -6.304 -7.193 -5.417 1.00 85.75 91 ALA A N 1
ATOM 669 C CA . ALA A 1 91 ? -5.476 -6.148 -6.001 1.00 85.75 91 ALA A CA 1
ATOM 670 C C . ALA A 1 91 ? -4.941 -6.571 -7.373 1.00 85.75 91 ALA A C 1
ATOM 672 O O . ALA A 1 91 ? -4.303 -7.617 -7.516 1.00 85.75 91 ALA A O 1
ATOM 673 N N . GLY A 1 92 ? -5.202 -5.757 -8.395 1.00 83.31 92 GLY A N 1
ATOM 674 C CA . GLY A 1 92 ? -4.712 -6.021 -9.743 1.00 83.31 92 GLY A CA 1
ATOM 675 C C . GLY A 1 92 ? -3.225 -5.690 -9.897 1.00 83.31 92 GLY A C 1
ATOM 676 O O . GLY A 1 92 ? -2.733 -4.699 -9.353 1.00 83.31 92 GLY A O 1
ATOM 677 N N . SER A 1 93 ? -2.518 -6.469 -10.719 1.00 84.50 93 SER A N 1
ATOM 678 C CA . SER A 1 93 ? -1.137 -6.193 -11.132 1.00 84.50 93 SER A CA 1
ATOM 679 C C . SER A 1 93 ? -0.981 -6.304 -12.647 1.00 84.50 93 SER A C 1
ATOM 681 O O . SER A 1 93 ? -1.638 -7.121 -13.287 1.00 84.50 93 SER A O 1
ATOM 683 N N . GLN A 1 94 ? -0.140 -5.450 -13.231 1.00 84.25 94 GLN A N 1
ATOM 684 C CA . GLN A 1 94 ? 0.222 -5.517 -14.648 1.00 84.25 94 GLN A CA 1
ATOM 685 C C . GLN A 1 94 ? 1.730 -5.692 -14.759 1.00 84.25 94 GLN A C 1
ATOM 687 O O . GLN A 1 94 ? 2.502 -4.880 -14.246 1.00 84.25 94 GLN A O 1
ATOM 692 N N . ASN A 1 95 ? 2.144 -6.745 -15.457 1.00 80.81 95 ASN A N 1
ATOM 693 C CA . ASN A 1 95 ? 3.542 -6.964 -15.782 1.00 80.81 95 ASN A CA 1
ATOM 694 C C . ASN A 1 95 ? 3.952 -6.020 -16.931 1.00 80.81 95 ASN A C 1
ATOM 696 O O . ASN A 1 95 ? 3.278 -6.018 -17.962 1.00 80.81 95 ASN A O 1
ATOM 700 N N . PRO A 1 96 ? 5.029 -5.225 -16.795 1.00 68.19 96 PRO A N 1
ATOM 701 C CA . PRO A 1 96 ? 5.501 -4.341 -17.856 1.00 68.19 96 PRO A CA 1
ATOM 702 C C . PRO A 1 96 ? 6.075 -5.099 -19.056 1.00 68.19 96 PRO A C 1
ATOM 704 O O . PRO A 1 96 ? 6.257 -4.496 -20.111 1.00 68.19 96 PRO A O 1
ATOM 707 N N . ARG A 1 97 ? 6.388 -6.396 -18.919 1.00 66.00 97 ARG A N 1
ATOM 708 C CA . ARG A 1 97 ? 6.891 -7.201 -20.034 1.00 66.00 97 ARG A CA 1
ATOM 709 C C . ARG A 1 97 ? 5.737 -7.866 -20.793 1.00 66.00 97 ARG A C 1
ATOM 711 O O . ARG A 1 97 ? 4.990 -8.624 -20.169 1.00 66.00 97 ARG A O 1
ATOM 718 N N . PRO A 1 98 ? 5.611 -7.665 -22.120 1.00 56.62 98 PRO A N 1
ATOM 719 C CA . PRO A 1 98 ? 4.765 -8.529 -22.928 1.00 56.62 98 PRO A CA 1
ATOM 720 C C . PRO A 1 98 ? 5.336 -9.949 -22.868 1.00 56.62 98 PRO A C 1
ATOM 722 O O . PRO A 1 98 ? 6.549 -10.149 -22.970 1.00 56.62 98 PRO A O 1
ATOM 725 N N . TYR A 1 99 ? 4.472 -10.940 -22.665 1.00 57.56 99 TYR A N 1
ATOM 726 C CA . TYR A 1 99 ? 4.858 -12.343 -22.755 1.00 57.56 99 TYR A CA 1
ATOM 727 C C . TYR A 1 99 ? 5.239 -12.659 -24.207 1.00 57.56 99 TYR A C 1
ATOM 729 O O . TYR A 1 99 ? 4.385 -13.028 -25.005 1.00 57.56 99 TYR A O 1
ATOM 737 N N . LEU A 1 100 ? 6.516 -12.525 -24.562 1.00 50.44 100 LEU A N 1
ATOM 738 C CA . LEU A 1 100 ? 7.066 -13.217 -25.723 1.00 50.44 100 LEU A CA 1
ATOM 739 C C . LEU A 1 100 ? 7.355 -14.653 -25.282 1.00 50.44 100 LEU A C 1
ATOM 741 O O . LEU A 1 100 ? 8.350 -14.918 -24.606 1.00 50.44 100 LEU A O 1
ATOM 745 N N . ARG A 1 101 ? 6.437 -15.568 -25.605 1.00 51.09 101 ARG A N 1
ATOM 746 C CA . ARG A 1 101 ? 6.760 -16.996 -25.656 1.00 51.09 101 ARG A CA 1
ATOM 747 C C . ARG A 1 101 ? 7.469 -17.244 -26.989 1.00 51.09 101 ARG A C 1
ATOM 749 O O . ARG A 1 101 ? 6.952 -16.827 -28.023 1.00 51.09 101 ARG A O 1
ATOM 756 N N . HIS A 1 102 ? 8.657 -17.834 -26.925 1.00 47.47 102 HIS A N 1
ATOM 757 C CA . HIS A 1 102 ? 9.258 -18.548 -28.049 1.00 47.47 102 HIS A CA 1
ATOM 758 C C . HIS A 1 102 ? 8.646 -19.948 -28.124 1.00 47.47 102 HIS A C 1
ATOM 760 O O . HIS A 1 102 ? 8.193 -20.436 -27.058 1.00 47.47 102 HIS A O 1
#

pLDDT: mean 75.56, std 21.45, range [29.89, 96.06]